Protein AF-A0AAN6EAM0-F1 (afdb_monomer)

Sequence (143 aa):
MATKTNIQLKHGSTTASVRVYSEHASRVDDLSITLVLNQNVEVTPIELHALFLEHCALHDQSTALVVFDAFCQAYGVPAVDIHVVVQQHSIDETAARQVLKAYYLLWDVPAARHCYFGSDSAALPALFAPDNAHVAAMFGGQP

Foldseek 3Di:
DFDWDWDWADAPPEIETQIFTPVCVVVLNVLSVVQDDDNVDDDHRLLSLLSSLLSCLVPPLVSSVRSLVSSCVVQVHQLLCLVVSCVVVVPDPVSSVSNVVSSVSNVVVVVSCVPRPPDPPPPDDPQPPDPPHDDDDDDDDDD

Solvent-accessible surface area (backbone atoms only — not comparable to full-atom values): 8770 Å² total; per-residue (Å²): 132,90,58,73,37,76,45,77,47,76,56,94,93,32,60,38,72,48,59,36,47,53,92,50,40,66,64,53,46,58,51,59,74,67,62,84,75,69,88,90,56,90,58,53,44,65,41,51,50,21,53,50,33,36,53,27,52,76,77,36,59,71,57,18,51,54,46,46,53,26,50,25,64,74,71,73,41,58,88,81,46,64,69,56,50,36,63,74,66,68,48,52,72,68,51,33,52,46,38,51,48,29,56,56,58,40,64,77,35,69,68,47,26,57,77,60,70,64,50,97,74,63,76,64,60,74,80,75,61,52,97,83,59,86,86,79,91,82,82,89,76,86,131

Radius of gyration: 17.31 Å; Cα contacts (8 Å, |Δi|>4): 147; chains: 1; bounding box: 44×25×59 Å

Secondary structure (DSSP, 8-state):
-PPEEEEEEEETTEEEEEEEEHHHHHHHHHHHHT----TTS---HHHHHHHHHHHHHHH-HHHHHHHHHHHHHHHT--TT-HHHHHHHTT--HHHHHHHHHHHHHGGGSHHHIIIIISSTTSPPPGGGSSTT-----------

pLDDT: mean 85.52, std 10.07, range [50.75, 96.56]

Structure (mmCIF, N/CA/C/O backbone):
data_AF-A0AAN6EAM0-F1
#
_entry.id   AF-A0AAN6EAM0-F1
#
loop_
_atom_site.group_PDB
_atom_site.id
_atom_site.type_symbol
_atom_site.label_atom_id
_atom_site.label_alt_id
_atom_site.label_comp_id
_atom_site.label_asym_id
_atom_site.label_entity_id
_atom_site.label_seq_id
_atom_site.pdbx_PDB_ins_code
_atom_site.Cartn_x
_atom_site.Cartn_y
_atom_site.Cartn_z
_atom_site.occupancy
_atom_site.B_iso_or_equiv
_atom_site.auth_seq_id
_atom_site.auth_comp_id
_atom_site.auth_asym_id
_atom_site.auth_atom_id
_atom_site.pdbx_PDB_model_num
ATOM 1 N N . MET A 1 1 ? 16.893 -7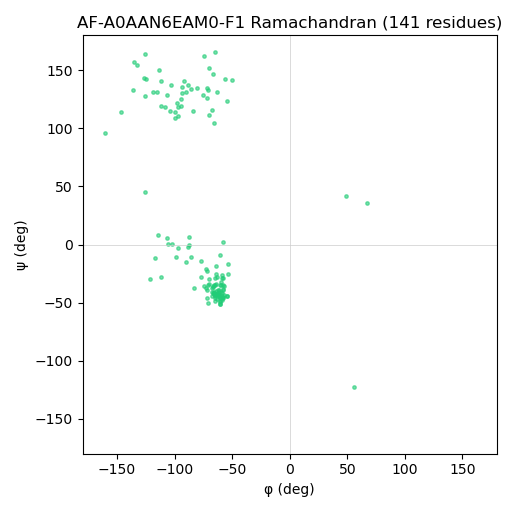.128 21.209 1.00 55.41 1 MET A N 1
ATOM 2 C CA . MET A 1 1 ? 16.065 -7.591 20.074 1.00 55.41 1 MET A CA 1
ATOM 3 C C . MET A 1 1 ? 14.897 -6.633 19.950 1.00 55.41 1 MET A C 1
ATOM 5 O O . MET A 1 1 ? 14.267 -6.378 20.967 1.00 55.41 1 MET A O 1
ATOM 9 N N . ALA A 1 2 ? 14.655 -6.059 18.771 1.00 75.44 2 ALA A N 1
ATOM 10 C CA . ALA A 1 2 ? 13.506 -5.179 18.567 1.00 75.44 2 ALA A CA 1
ATOM 11 C C . ALA A 1 2 ? 12.215 -6.014 18.558 1.00 75.44 2 ALA A C 1
ATOM 13 O O . ALA A 1 2 ? 12.114 -6.998 17.823 1.00 75.44 2 ALA A O 1
ATOM 14 N N . THR A 1 3 ? 11.250 -5.650 19.399 1.00 91.06 3 THR A N 1
ATOM 15 C CA . THR A 1 3 ? 9.957 -6.336 19.491 1.00 91.06 3 THR A CA 1
ATOM 16 C C . THR A 1 3 ? 9.048 -5.849 18.363 1.00 91.06 3 THR A C 1
ATOM 18 O O . THR A 1 3 ? 8.987 -4.651 18.086 1.00 91.06 3 THR A O 1
ATOM 21 N N . LYS A 1 4 ? 8.360 -6.778 17.686 1.00 91.62 4 LYS A N 1
ATOM 22 C CA . LYS A 1 4 ? 7.331 -6.455 16.687 1.00 91.62 4 LYS A CA 1
ATOM 23 C C . LYS A 1 4 ? 5.940 -6.676 17.281 1.00 91.62 4 LYS A C 1
ATOM 25 O O . LYS A 1 4 ? 5.705 -7.703 17.916 1.00 91.62 4 LYS A O 1
ATOM 30 N N . THR A 1 5 ? 5.030 -5.748 17.017 1.00 94.62 5 THR A N 1
ATOM 31 C CA . THR A 1 5 ? 3.624 -5.765 17.425 1.00 94.62 5 THR A CA 1
ATOM 32 C C . THR A 1 5 ? 2.739 -5.938 16.190 1.00 94.62 5 THR A C 1
ATOM 34 O O . THR A 1 5 ? 3.021 -5.367 15.137 1.00 94.62 5 THR A O 1
ATOM 37 N N . ASN A 1 6 ? 1.671 -6.727 16.317 1.00 94.81 6 ASN A N 1
ATOM 38 C CA . ASN A 1 6 ? 0.661 -6.884 15.273 1.00 94.81 6 ASN A CA 1
ATOM 39 C C . ASN A 1 6 ? -0.522 -5.963 15.571 1.00 94.81 6 ASN A C 1
ATOM 41 O O . ASN A 1 6 ? -1.191 -6.146 16.587 1.00 94.81 6 ASN A O 1
ATOM 45 N N . ILE A 1 7 ? -0.797 -5.029 14.668 1.00 96.06 7 ILE A N 1
ATOM 46 C CA . ILE A 1 7 ? -2.026 -4.235 14.665 1.00 96.06 7 ILE A CA 1
ATOM 47 C C . ILE A 1 7 ? -3.031 -4.944 13.758 1.00 96.06 7 ILE A C 1
ATOM 49 O O . ILE A 1 7 ? -2.677 -5.367 12.653 1.00 96.06 7 ILE A O 1
ATOM 53 N N . GLN A 1 8 ? -4.260 -5.149 14.234 1.00 95.56 8 GLN A N 1
ATOM 54 C CA . GLN A 1 8 ? -5.317 -5.783 13.444 1.00 95.56 8 GLN A CA 1
ATOM 55 C C . GLN A 1 8 ? -6.227 -4.731 12.823 1.00 95.56 8 GLN A C 1
ATOM 57 O O . GLN A 1 8 ? -6.894 -3.987 13.533 1.00 95.56 8 GLN A O 1
ATOM 62 N N . LEU A 1 9 ? -6.315 -4.749 11.498 1.00 95.69 9 LEU A N 1
ATOM 63 C CA . LEU A 1 9 ? -7.315 -4.016 10.735 1.00 95.69 9 LEU A CA 1
ATOM 64 C C . LEU A 1 9 ? -8.553 -4.897 10.583 1.00 95.69 9 LEU A C 1
ATOM 66 O O . LEU A 1 9 ? -8.434 -6.094 10.299 1.00 95.69 9 LEU A O 1
ATOM 70 N N . LYS A 1 10 ? -9.739 -4.313 10.752 1.00 93.94 10 LYS A N 1
ATOM 71 C CA . LYS A 1 10 ? -11.016 -5.022 10.621 1.00 93.94 10 LYS A CA 1
ATOM 72 C C . LYS A 1 10 ? -12.006 -4.187 9.823 1.00 93.94 10 LYS A C 1
ATOM 74 O O . LYS A 1 10 ? -12.195 -3.014 10.125 1.00 93.94 10 LYS A O 1
ATOM 79 N N . HIS A 1 11 ? -12.663 -4.814 8.852 1.00 94.12 11 HIS A N 1
ATOM 80 C CA . HIS A 1 11 ? -13.785 -4.240 8.110 1.00 94.12 11 HIS A CA 1
ATOM 81 C C . HIS A 1 11 ? -14.777 -5.344 7.746 1.00 94.12 11 HIS A C 1
ATOM 83 O O . HIS A 1 11 ? -14.437 -6.254 6.991 1.00 94.12 11 HIS A O 1
ATOM 89 N N . GLY A 1 12 ? -15.986 -5.300 8.311 1.00 90.12 12 GLY A N 1
ATOM 90 C CA . GLY A 1 12 ? -16.962 -6.384 8.168 1.00 90.12 12 GLY A CA 1
ATOM 91 C C . GLY A 1 12 ? -16.387 -7.734 8.618 1.00 90.12 12 GLY A C 1
ATOM 92 O O . GLY A 1 12 ? -15.937 -7.878 9.755 1.00 90.12 12 GLY A O 1
ATOM 93 N N . SER A 1 13 ? -16.384 -8.720 7.718 1.00 91.06 13 SER A N 1
ATOM 94 C CA . SER A 1 13 ? -15.761 -10.037 7.927 1.00 91.06 13 SER A CA 1
ATOM 95 C C . SER A 1 13 ? -14.268 -10.089 7.586 1.00 91.06 13 SER A C 1
ATOM 97 O O . SER A 1 13 ? -13.605 -11.083 7.887 1.00 91.06 13 SER A O 1
ATOM 99 N N . THR A 1 14 ? -13.727 -9.051 6.953 1.00 93.69 14 THR A N 1
ATOM 100 C CA . THR A 1 14 ? -12.340 -9.017 6.492 1.00 93.69 14 THR A CA 1
ATOM 101 C C . THR A 1 14 ? -11.423 -8.541 7.604 1.00 93.69 14 THR A C 1
ATOM 103 O O . THR A 1 14 ? -11.676 -7.535 8.271 1.00 93.69 14 THR A O 1
ATOM 106 N N . THR A 1 15 ? -10.312 -9.255 7.782 1.00 94.19 15 THR A N 1
ATOM 107 C CA . THR A 1 15 ? -9.240 -8.855 8.692 1.00 94.19 15 THR A CA 1
ATOM 108 C C . THR A 1 15 ? -7.901 -8.836 7.963 1.00 94.19 15 THR A C 1
ATOM 110 O O . THR A 1 15 ? -7.641 -9.664 7.091 1.00 94.19 15 THR A O 1
ATOM 113 N N . ALA A 1 16 ? -7.055 -7.875 8.317 1.00 93.75 16 ALA A N 1
ATOM 114 C CA . ALA A 1 16 ? -5.670 -7.779 7.866 1.00 93.75 16 ALA A CA 1
ATOM 115 C C . ALA A 1 16 ? -4.776 -7.450 9.068 1.00 93.75 16 ALA A C 1
ATOM 117 O O . ALA A 1 16 ? -5.252 -6.934 10.081 1.00 93.75 16 ALA A O 1
ATOM 118 N N . SER A 1 17 ? -3.483 -7.767 8.991 1.00 94.38 17 SER A N 1
ATOM 119 C CA . SER A 1 17 ? -2.545 -7.480 10.077 1.00 94.38 17 SER A CA 1
ATOM 120 C C . SER A 1 17 ? -1.358 -6.674 9.57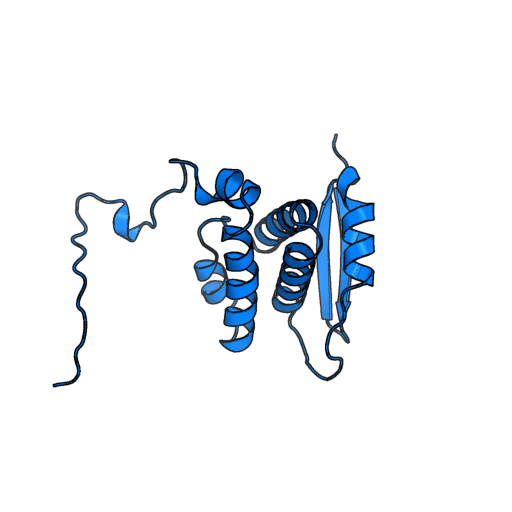9 1.00 94.38 17 SER A C 1
ATOM 122 O O . SER A 1 17 ? -0.675 -7.088 8.646 1.00 94.38 17 SER A O 1
ATOM 124 N N . VAL A 1 18 ? -1.097 -5.561 10.262 1.00 95.81 18 VAL A N 1
ATOM 125 C CA . VAL A 1 18 ? 0.079 -4.718 10.057 1.00 95.81 18 VAL A CA 1
ATOM 126 C C . VAL A 1 18 ? 1.087 -5.073 11.144 1.00 95.81 18 VAL A C 1
ATOM 128 O O . VAL A 1 18 ? 0.840 -4.853 12.333 1.00 95.81 18 VAL A O 1
ATOM 131 N N . ARG A 1 19 ? 2.225 -5.649 10.758 1.00 95.69 19 ARG A N 1
ATOM 132 C CA . ARG A 1 19 ? 3.274 -6.039 11.704 1.00 95.69 19 ARG A CA 1
ATOM 133 C C . ARG A 1 19 ? 4.384 -4.997 11.724 1.00 95.69 19 ARG A C 1
ATOM 135 O O . ARG A 1 19 ? 5.174 -4.923 10.791 1.00 95.69 19 ARG A O 1
ATOM 142 N N . VAL A 1 20 ? 4.478 -4.243 12.814 1.00 95.25 20 VAL A N 1
ATOM 143 C CA . VAL A 1 20 ? 5.393 -3.095 12.957 1.00 95.25 20 VAL A CA 1
ATOM 144 C C . VAL A 1 20 ? 6.276 -3.238 14.190 1.00 95.25 20 VAL A C 1
ATOM 146 O O . VAL A 1 20 ? 5.987 -4.044 15.071 1.00 95.25 20 VAL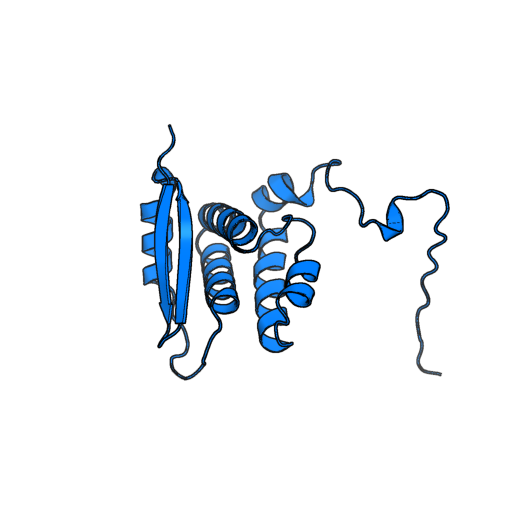 A O 1
ATOM 149 N N . TYR A 1 21 ? 7.363 -2.473 14.285 1.00 94.38 21 TYR A N 1
ATOM 150 C CA . TYR A 1 21 ? 8.127 -2.392 15.534 1.00 94.38 21 TYR A CA 1
ATOM 151 C C . TYR A 1 21 ? 7.307 -1.713 16.634 1.00 94.38 21 TYR A C 1
ATOM 153 O O . TYR A 1 21 ? 6.508 -0.817 16.361 1.00 94.38 21 TYR A O 1
ATOM 161 N N . SER A 1 22 ? 7.500 -2.136 17.885 1.00 93.50 22 S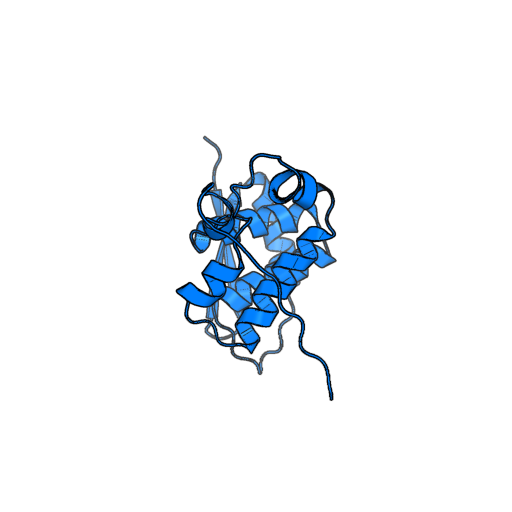ER A N 1
ATOM 162 C CA . SER A 1 22 ? 6.700 -1.653 19.019 1.00 93.50 22 SER A CA 1
ATOM 163 C C . SER A 1 22 ? 6.772 -0.133 19.222 1.00 93.50 22 SER A C 1
ATOM 165 O O . SER A 1 22 ? 5.809 0.447 19.711 1.00 93.50 22 SER A O 1
ATOM 167 N N . GLU A 1 23 ? 7.853 0.519 18.791 1.00 94.06 23 GLU A N 1
ATOM 168 C CA . GLU A 1 23 ? 8.001 1.984 18.805 1.00 94.06 23 GLU A CA 1
ATOM 169 C C . GLU A 1 23 ? 7.011 2.723 17.889 1.00 94.06 23 GLU A C 1
ATOM 171 O O . GLU A 1 23 ? 6.660 3.867 18.163 1.00 94.06 23 GLU A O 1
ATOM 176 N N . HIS A 1 24 ? 6.505 2.064 16.844 1.00 94.81 24 HIS A N 1
ATOM 177 C CA . HIS A 1 24 ? 5.504 2.624 15.930 1.00 94.81 24 HIS A CA 1
ATOM 178 C C . HIS A 1 24 ? 4.080 2.159 16.248 1.00 94.81 24 HIS A C 1
ATOM 180 O O . HIS A 1 24 ? 3.122 2.708 15.708 1.00 94.81 24 HIS A O 1
ATOM 186 N N . ALA A 1 25 ? 3.924 1.161 17.125 1.00 94.44 25 ALA A N 1
ATOM 187 C CA . ALA A 1 25 ? 2.656 0.471 17.337 1.00 94.44 25 ALA A CA 1
ATOM 188 C C . ALA A 1 25 ? 1.534 1.417 17.774 1.00 94.44 25 ALA A C 1
ATOM 190 O O . ALA A 1 25 ? 0.471 1.386 17.170 1.00 94.44 25 ALA A O 1
ATOM 191 N N . SER A 1 26 ? 1.788 2.293 18.755 1.00 95.25 26 SER A N 1
ATOM 192 C CA . SER A 1 26 ? 0.777 3.244 19.244 1.00 95.25 26 SER A CA 1
ATOM 193 C C . SER A 1 26 ? 0.269 4.154 18.128 1.00 95.25 26 SER A C 1
ATOM 195 O O . SER A 1 26 ? -0.929 4.351 17.993 1.00 95.25 26 SER A O 1
ATOM 197 N N . ARG A 1 27 ? 1.173 4.678 17.292 1.00 95.69 27 ARG A N 1
ATOM 198 C CA . ARG A 1 27 ? 0.807 5.625 16.235 1.00 95.69 27 ARG A CA 1
ATOM 199 C C . ARG A 1 27 ? 0.043 4.955 15.094 1.00 95.69 27 ARG A C 1
ATOM 201 O O . ARG A 1 27 ? -0.897 5.534 14.556 1.00 95.69 27 ARG A O 1
ATOM 208 N N . VAL A 1 28 ? 0.448 3.736 14.739 1.00 96.06 28 VAL A N 1
ATOM 209 C CA . VAL A 1 28 ? -0.247 2.906 13.747 1.00 96.06 28 VAL A CA 1
ATOM 210 C C . VAL A 1 28 ? -1.642 2.535 14.256 1.00 96.06 28 VAL A C 1
ATOM 212 O O . VAL A 1 28 ? -2.601 2.620 13.495 1.00 96.06 28 VAL A O 1
ATOM 215 N N . ASP A 1 29 ? -1.766 2.175 15.535 1.00 96.56 29 ASP A N 1
ATOM 216 C CA . ASP A 1 29 ? -3.045 1.838 16.164 1.00 96.56 29 ASP A CA 1
ATOM 217 C C . ASP A 1 29 ? -3.997 3.044 16.179 1.00 96.56 29 ASP A C 1
ATOM 219 O O . ASP A 1 29 ? -5.121 2.931 15.689 1.00 96.56 29 ASP A O 1
ATOM 223 N N . ASP A 1 30 ? -3.518 4.226 16.590 1.00 96.50 30 ASP A N 1
ATOM 224 C CA . ASP A 1 30 ? -4.294 5.475 16.573 1.00 96.50 30 ASP A CA 1
ATOM 225 C C . ASP A 1 30 ? -4.862 5.782 15.176 1.00 96.50 30 ASP A C 1
ATOM 227 O O . ASP A 1 30 ? -6.035 6.137 15.020 1.00 96.50 30 ASP A O 1
ATOM 231 N N . LEU A 1 31 ? -4.047 5.621 14.126 1.00 96.31 31 LEU A N 1
ATOM 232 C CA . LEU A 1 31 ? -4.507 5.828 12.751 1.00 96.31 31 LEU A CA 1
ATOM 233 C C . LEU A 1 31 ? -5.476 4.736 12.296 1.00 96.31 31 LEU A C 1
ATOM 235 O O . LEU A 1 31 ? -6.403 5.038 11.549 1.00 96.31 31 LEU A O 1
ATOM 239 N N . SER A 1 32 ? -5.307 3.494 12.753 1.00 96.00 32 SER A N 1
ATOM 240 C CA . SER A 1 32 ? -6.214 2.396 12.398 1.00 96.00 32 SER A CA 1
ATOM 241 C C . SER A 1 32 ? -7.629 2.621 12.934 1.00 96.00 32 SER A C 1
ATOM 243 O O . SER A 1 32 ? -8.601 2.321 12.246 1.00 96.00 32 SER A O 1
ATOM 245 N N . ILE A 1 33 ? -7.751 3.237 14.113 1.00 94.50 33 ILE A N 1
ATOM 246 C CA . ILE A 1 33 ? -9.035 3.560 14.751 1.00 94.50 33 ILE A CA 1
ATOM 247 C C . ILE A 1 33 ? -9.774 4.672 13.992 1.00 94.50 33 ILE A C 1
ATOM 249 O O . ILE A 1 33 ? -11.003 4.716 13.987 1.00 94.50 33 ILE A O 1
ATOM 253 N N . THR A 1 34 ? -9.036 5.572 13.339 1.00 94.88 34 THR A N 1
ATOM 254 C CA . THR A 1 34 ? -9.608 6.694 12.572 1.00 94.88 34 THR A CA 1
ATOM 255 C C . THR A 1 34 ? -9.910 6.350 11.114 1.00 94.88 34 THR A C 1
ATOM 257 O O . THR A 1 34 ? -10.451 7.188 10.393 1.00 94.88 34 THR A O 1
ATOM 260 N N . LEU A 1 35 ? -9.595 5.130 10.672 1.00 94.00 35 LEU A N 1
ATOM 261 C CA . LEU A 1 35 ? -9.916 4.658 9.331 1.00 94.00 35 LEU A CA 1
ATOM 262 C C . LEU A 1 35 ? -11.432 4.458 9.195 1.00 94.00 35 LEU A C 1
ATOM 264 O O . LEU A 1 35 ? -12.012 3.542 9.777 1.00 94.00 35 LEU A O 1
ATOM 268 N N . VAL A 1 36 ? -12.079 5.296 8.384 1.00 91.50 36 VAL A N 1
ATOM 269 C CA . VAL A 1 36 ? -13.515 5.191 8.096 1.00 91.50 36 VAL A CA 1
ATOM 270 C C . VAL A 1 36 ? -13.716 4.596 6.708 1.00 91.50 36 VAL A C 1
ATOM 272 O O . VAL A 1 36 ? -13.373 5.214 5.703 1.00 91.50 36 VAL A O 1
ATOM 275 N N . LEU A 1 37 ? -14.312 3.405 6.653 1.00 90.88 37 LEU A N 1
ATOM 276 C CA . LEU A 1 37 ? -14.634 2.705 5.410 1.00 90.88 37 LEU A CA 1
ATOM 277 C C . LEU A 1 37 ? -16.146 2.600 5.206 1.00 90.88 37 LEU A C 1
ATOM 279 O O . LEU A 1 37 ? -16.925 2.516 6.161 1.00 90.88 37 LEU A O 1
ATOM 283 N N . ASN A 1 38 ? -16.567 2.570 3.941 1.00 88.00 38 ASN A N 1
ATOM 284 C CA . ASN A 1 38 ? -17.962 2.341 3.587 1.00 88.00 38 ASN A CA 1
ATOM 285 C C . ASN A 1 38 ? -18.363 0.899 3.943 1.00 88.00 38 ASN A C 1
ATOM 287 O O . ASN A 1 38 ? -17.853 -0.054 3.362 1.00 88.00 38 ASN A O 1
ATOM 291 N N . GLN A 1 39 ? -19.303 0.748 4.880 1.00 86.06 39 GLN A N 1
ATOM 292 C CA . GLN A 1 39 ? -19.773 -0.552 5.381 1.00 86.06 39 GLN A CA 1
ATOM 293 C C . GLN A 1 39 ? -20.470 -1.410 4.315 1.00 86.06 39 GLN A C 1
ATOM 295 O O . GLN A 1 39 ? -20.592 -2.615 4.489 1.00 86.06 39 GLN A O 1
ATOM 300 N N . ASN A 1 40 ? -20.909 -0.805 3.208 1.00 85.56 40 ASN A N 1
ATOM 301 C CA . ASN A 1 40 ? -21.591 -1.511 2.123 1.00 85.56 40 ASN A CA 1
ATOM 302 C C . ASN A 1 40 ? -20.629 -2.096 1.078 1.00 85.56 40 ASN A C 1
ATOM 304 O O . ASN A 1 40 ? -21.085 -2.672 0.094 1.00 85.56 40 ASN A O 1
ATOM 308 N N . VAL A 1 41 ? -19.321 -1.896 1.246 1.00 85.25 41 VAL A N 1
ATOM 309 C CA . VAL A 1 41 ? -18.300 -2.380 0.316 1.00 85.25 41 VAL A CA 1
ATOM 310 C C . VAL A 1 41 ? -17.549 -3.522 0.980 1.00 85.25 41 VAL A C 1
ATOM 312 O O . VAL A 1 41 ? -16.926 -3.335 2.028 1.00 85.25 41 VAL A O 1
ATOM 315 N N . GLU A 1 42 ? -17.619 -4.703 0.369 1.00 86.94 42 GLU A N 1
ATOM 316 C CA . GLU A 1 42 ? -16.729 -5.805 0.714 1.00 86.94 42 GLU A CA 1
ATOM 317 C C . GLU A 1 42 ? -15.324 -5.475 0.218 1.00 86.94 42 GLU A C 1
ATOM 319 O O . GLU A 1 42 ? -15.145 -5.025 -0.911 1.00 86.94 42 GLU A O 1
ATOM 324 N N . VAL A 1 43 ? -14.334 -5.680 1.083 1.00 90.56 43 VAL A N 1
ATOM 325 C CA . VAL A 1 43 ? -12.924 -5.466 0.756 1.00 90.56 43 VAL A CA 1
ATOM 326 C C . VAL A 1 43 ? -12.160 -6.744 1.039 1.00 90.56 43 VAL A C 1
ATOM 328 O O . VAL A 1 43 ? -12.414 -7.436 2.027 1.00 90.56 43 VAL A O 1
ATOM 331 N N . THR A 1 44 ? -11.192 -7.050 0.197 1.00 90.56 44 THR A N 1
ATOM 332 C CA . THR A 1 44 ? -10.201 -8.091 0.440 1.00 90.56 44 THR A CA 1
ATOM 333 C C . THR A 1 44 ? -9.170 -7.621 1.477 1.00 90.56 44 THR A C 1
ATOM 335 O O . THR A 1 44 ? -9.019 -6.420 1.726 1.00 90.56 44 THR A O 1
ATOM 338 N N . PRO A 1 45 ? -8.404 -8.536 2.100 1.00 91.88 45 PRO A N 1
ATOM 339 C CA . PRO A 1 45 ? -7.358 -8.147 3.044 1.00 91.88 45 PRO A CA 1
ATOM 340 C C . PRO A 1 45 ? -6.311 -7.198 2.449 1.00 91.88 45 PRO A C 1
ATOM 342 O O . PRO A 1 45 ? -5.824 -6.319 3.155 1.00 91.88 45 PRO A O 1
ATOM 345 N N . ILE A 1 46 ? -5.966 -7.363 1.165 1.00 90.38 46 ILE A N 1
ATOM 346 C CA . ILE A 1 46 ? -4.977 -6.506 0.500 1.00 90.38 46 ILE A CA 1
ATOM 347 C C . ILE A 1 46 ? -5.527 -5.108 0.217 1.00 90.38 46 ILE A C 1
ATOM 349 O O . ILE A 1 46 ? -4.814 -4.127 0.419 1.00 90.38 46 ILE A O 1
ATOM 353 N N . GLU A 1 47 ? -6.807 -4.996 -0.143 1.00 91.38 47 GLU A N 1
ATOM 354 C CA . GLU A 1 47 ? -7.480 -3.702 -0.265 1.00 91.38 47 GLU A CA 1
ATOM 355 C C . GLU A 1 47 ? -7.585 -2.995 1.078 1.00 91.38 47 GLU A C 1
ATOM 357 O O . GLU A 1 47 ? -7.301 -1.806 1.152 1.00 91.38 47 GLU A O 1
ATOM 362 N N . LEU A 1 48 ? -7.928 -3.714 2.152 1.00 94.19 48 LEU A N 1
ATOM 363 C CA . LEU A 1 48 ? -7.976 -3.141 3.498 1.00 94.19 48 LEU A CA 1
ATOM 364 C C . LEU A 1 48 ? -6.613 -2.568 3.908 1.00 94.19 48 LEU A C 1
ATOM 366 O O . LEU A 1 48 ? -6.531 -1.471 4.458 1.00 94.19 48 LEU A O 1
ATOM 370 N N . HIS A 1 49 ? -5.538 -3.287 3.593 1.00 93.44 49 HIS A N 1
ATOM 371 C CA . HIS A 1 49 ? -4.174 -2.827 3.820 1.00 93.44 49 HIS A CA 1
ATOM 372 C C . HIS A 1 49 ? -3.833 -1.588 2.977 1.00 93.44 49 HIS A C 1
ATOM 374 O O . HIS A 1 49 ? -3.257 -0.637 3.499 1.00 93.44 49 HIS A O 1
ATOM 380 N N . ALA A 1 50 ? -4.206 -1.578 1.694 1.00 92.44 50 ALA A N 1
ATOM 381 C CA . ALA A 1 50 ? -3.964 -0.457 0.789 1.00 92.44 50 ALA A CA 1
ATOM 382 C C . ALA A 1 50 ? -4.773 0.794 1.162 1.00 92.44 50 ALA A C 1
ATOM 384 O O . ALA A 1 50 ? -4.245 1.900 1.134 1.00 92.44 50 ALA A O 1
ATOM 385 N N . LEU A 1 51 ? -6.036 0.631 1.557 1.00 94.44 51 LEU A N 1
ATOM 386 C CA . LEU A 1 51 ? -6.886 1.705 2.072 1.00 94.44 51 LEU A CA 1
ATOM 387 C C . LEU A 1 51 ? -6.302 2.297 3.356 1.00 94.44 51 LEU A C 1
ATOM 389 O O . LEU A 1 51 ? -6.259 3.515 3.514 1.00 94.44 51 LEU A O 1
ATOM 393 N N . PHE A 1 52 ? -5.806 1.443 4.253 1.00 95.88 52 PHE A N 1
ATOM 394 C CA . PHE A 1 52 ? -5.126 1.907 5.454 1.00 95.88 52 PHE A CA 1
ATOM 395 C C . PHE A 1 52 ? -3.817 2.636 5.133 1.00 95.88 52 PHE A C 1
ATOM 397 O O . PHE A 1 52 ? -3.544 3.685 5.708 1.00 95.88 52 PHE A O 1
ATOM 404 N N . LEU A 1 53 ? -3.037 2.134 4.174 1.00 94.38 53 LEU A N 1
ATOM 405 C CA . LEU A 1 53 ? -1.825 2.799 3.706 1.00 94.38 53 LEU A CA 1
ATOM 406 C C . LEU A 1 53 ? -2.123 4.184 3.113 1.00 94.38 53 LEU A C 1
ATOM 408 O O . LEU A 1 53 ? -1.438 5.146 3.453 1.00 94.38 53 LEU A O 1
ATOM 412 N N . GLU A 1 54 ? -3.154 4.299 2.272 1.00 93.62 54 GLU A N 1
ATOM 413 C CA . GLU A 1 54 ? -3.623 5.585 1.747 1.00 93.62 54 GLU A CA 1
ATOM 414 C C . GLU A 1 54 ? -4.018 6.532 2.889 1.00 93.62 54 GLU A C 1
ATOM 416 O O . GLU A 1 54 ? -3.584 7.685 2.917 1.00 93.62 54 GLU A O 1
ATOM 421 N N . HIS A 1 55 ? -4.779 6.043 3.872 1.00 94.69 55 HIS A N 1
ATOM 422 C CA . HIS A 1 55 ? -5.155 6.828 5.049 1.00 94.69 55 HIS A CA 1
ATOM 423 C C . HIS A 1 55 ? -3.929 7.330 5.818 1.00 94.69 55 HIS A C 1
ATOM 425 O O . HIS A 1 55 ? -3.851 8.514 6.144 1.00 94.69 55 HIS A O 1
ATOM 431 N N . CYS A 1 56 ? -2.934 6.473 6.052 1.00 94.19 56 CYS A N 1
ATOM 432 C CA . CYS A 1 56 ? -1.679 6.884 6.671 1.00 94.19 56 CYS A CA 1
ATOM 433 C C . CYS A 1 56 ? -0.940 7.925 5.824 1.00 94.19 56 CYS A C 1
ATOM 435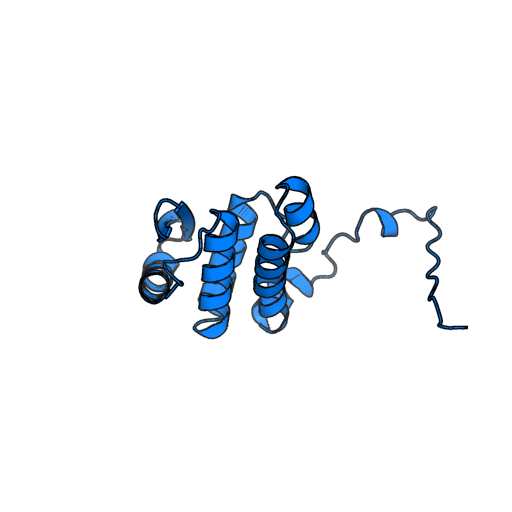 O O . CYS A 1 56 ? -0.488 8.922 6.375 1.00 94.19 56 CYS A O 1
ATOM 437 N N . ALA A 1 57 ? -0.851 7.753 4.503 1.00 91.06 57 ALA A N 1
ATOM 438 C CA . ALA A 1 57 ? -0.158 8.697 3.623 1.00 91.06 57 ALA A CA 1
ATOM 439 C C . ALA A 1 57 ? -0.756 10.113 3.687 1.00 91.06 57 ALA A C 1
ATOM 441 O O . ALA A 1 57 ? -0.016 11.096 3.634 1.00 91.06 57 ALA A O 1
ATOM 442 N N . LEU A 1 58 ? -2.077 10.217 3.860 1.00 90.75 58 LEU A N 1
ATOM 443 C CA . LEU A 1 58 ? -2.792 11.492 3.967 1.00 90.75 58 LEU A CA 1
ATOM 444 C C . LEU A 1 58 ? -2.647 12.179 5.336 1.00 90.75 58 LEU A C 1
ATOM 446 O O . LEU A 1 58 ? -2.728 13.405 5.402 1.00 90.75 58 LEU A O 1
ATOM 450 N N . HIS A 1 59 ? -2.438 11.424 6.419 1.00 92.81 59 HIS A N 1
ATOM 451 C CA . HIS A 1 59 ? -2.472 11.960 7.790 1.00 92.81 59 HIS A CA 1
ATOM 452 C C . HIS A 1 59 ? -1.109 11.964 8.498 1.00 92.81 59 HIS A C 1
ATOM 454 O O . HIS A 1 59 ? -0.877 12.784 9.386 1.00 92.81 59 HIS A O 1
ATOM 460 N N . ASP A 1 60 ? -0.210 11.047 8.140 1.00 92.69 60 ASP A N 1
ATOM 461 C CA . ASP A 1 60 ? 1.108 10.880 8.750 1.00 92.69 60 ASP A CA 1
ATOM 462 C C . ASP A 1 60 ? 2.059 10.102 7.824 1.00 92.69 60 ASP A C 1
ATOM 464 O O . ASP A 1 60 ? 2.109 8.868 7.816 1.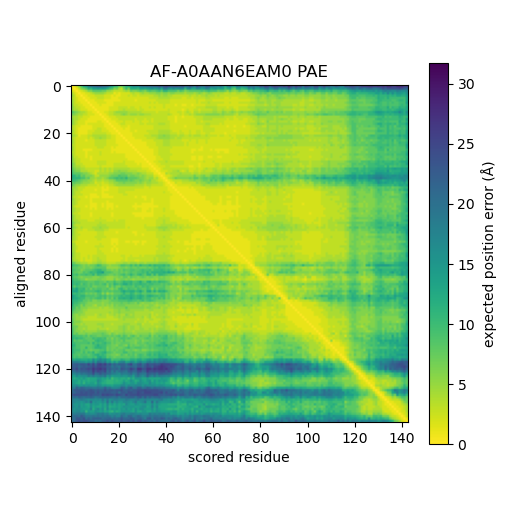00 92.69 60 ASP A O 1
ATOM 468 N N . GLN A 1 61 ? 2.869 10.849 7.075 1.00 90.12 61 GLN A N 1
ATOM 469 C CA . GLN A 1 61 ? 3.824 10.294 6.116 1.00 90.12 61 GLN A CA 1
ATOM 470 C C . GLN A 1 61 ? 4.834 9.327 6.751 1.00 90.12 61 GLN A C 1
ATOM 472 O O . GLN A 1 61 ? 5.210 8.343 6.119 1.00 90.12 61 GLN A O 1
ATOM 477 N N . SER A 1 62 ? 5.257 9.562 7.997 1.00 90.44 62 SER A N 1
ATOM 478 C CA . SER A 1 62 ? 6.202 8.677 8.691 1.00 90.44 62 SER A CA 1
ATOM 479 C C . SER A 1 62 ? 5.561 7.326 8.982 1.00 90.44 62 SER A C 1
ATOM 481 O O . SER A 1 62 ? 6.155 6.279 8.724 1.00 90.44 62 SER A O 1
ATOM 483 N N . THR A 1 63 ? 4.318 7.341 9.465 1.00 93.06 63 THR A N 1
ATOM 484 C CA . THR A 1 63 ? 3.564 6.108 9.705 1.00 93.06 63 THR A CA 1
ATOM 485 C C . THR A 1 63 ? 3.245 5.386 8.395 1.00 93.06 63 THR A C 1
ATOM 487 O O . THR A 1 63 ? 3.332 4.161 8.341 1.00 93.06 63 THR A O 1
ATOM 490 N N . ALA A 1 64 ? 2.975 6.123 7.314 1.00 92.88 64 ALA A N 1
ATOM 491 C CA . ALA A 1 64 ? 2.754 5.547 5.990 1.00 92.88 64 ALA A CA 1
ATOM 492 C C . ALA A 1 64 ? 3.947 4.710 5.501 1.00 92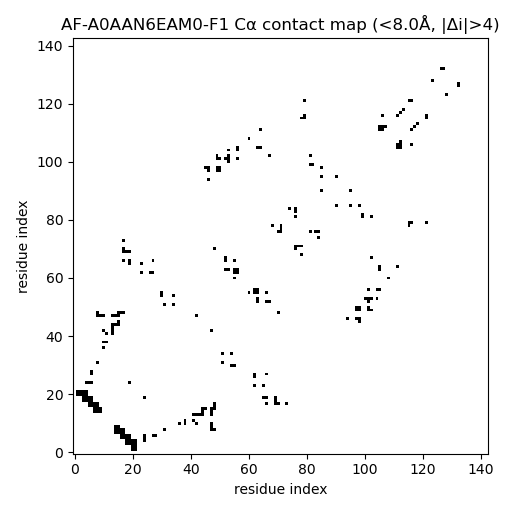.88 64 ALA A C 1
ATOM 494 O O . ALA A 1 64 ? 3.745 3.629 4.959 1.00 92.88 64 ALA A O 1
ATOM 495 N N . LEU A 1 65 ? 5.186 5.149 5.751 1.00 91.38 65 LEU A N 1
ATOM 496 C CA . LEU A 1 65 ? 6.389 4.381 5.393 1.00 91.38 65 LEU A CA 1
ATOM 497 C C . LEU A 1 65 ? 6.500 3.075 6.177 1.00 91.38 65 LEU A C 1
ATOM 499 O O . LEU A 1 65 ? 6.801 2.032 5.604 1.00 91.38 65 LEU A O 1
ATOM 503 N N . VAL A 1 66 ? 6.217 3.122 7.479 1.00 93.38 66 VAL A N 1
ATOM 504 C CA . VAL A 1 66 ? 6.232 1.931 8.340 1.00 93.38 66 VAL A CA 1
ATOM 505 C C . VAL A 1 66 ? 5.165 0.929 7.891 1.00 93.38 66 VAL A C 1
ATOM 507 O O . VAL A 1 66 ? 5.429 -0.270 7.805 1.00 93.38 66 VAL A O 1
ATOM 510 N N . VAL A 1 67 ? 3.963 1.415 7.576 1.00 94.25 67 VAL A N 1
ATOM 511 C CA . VAL A 1 67 ? 2.864 0.584 7.068 1.00 94.25 67 VAL A CA 1
ATOM 512 C C . VAL A 1 67 ? 3.192 0.033 5.680 1.00 94.25 67 VAL A C 1
ATOM 514 O O . VAL A 1 67 ? 2.880 -1.121 5.399 1.00 94.25 67 VAL A O 1
ATOM 517 N N . PHE A 1 68 ? 3.867 0.804 4.830 1.00 91.69 68 PHE A N 1
ATOM 518 C CA . PHE A 1 68 ? 4.291 0.351 3.509 1.00 91.69 68 PHE A CA 1
ATOM 519 C C . PHE A 1 68 ? 5.349 -0.755 3.568 1.00 91.69 68 PHE A C 1
ATOM 521 O O . PHE A 1 68 ? 5.246 -1.742 2.840 1.00 91.69 68 PHE A O 1
ATOM 528 N N . ASP A 1 69 ? 6.330 -0.643 4.463 1.00 90.00 69 ASP A N 1
ATOM 529 C CA . ASP A 1 69 ? 7.299 -1.717 4.708 1.00 90.00 69 ASP A CA 1
ATOM 530 C C . ASP A 1 69 ? 6.597 -2.989 5.213 1.00 90.00 69 ASP A C 1
ATOM 532 O O . ASP A 1 69 ? 6.849 -4.091 4.720 1.00 90.00 69 ASP A O 1
ATOM 536 N N . ALA A 1 70 ? 5.638 -2.839 6.133 1.00 92.25 70 ALA A N 1
ATOM 537 C CA . ALA A 1 70 ? 4.822 -3.952 6.610 1.00 92.25 70 ALA A CA 1
ATOM 538 C C . ALA A 1 70 ? 3.976 -4.582 5.488 1.00 92.25 70 ALA A C 1
ATOM 540 O O . ALA A 1 70 ? 3.871 -5.808 5.426 1.00 92.25 70 ALA A O 1
ATOM 541 N N . PHE A 1 71 ? 3.421 -3.773 4.580 1.00 91.12 71 PHE A N 1
ATOM 542 C CA . PHE A 1 71 ? 2.701 -4.232 3.391 1.00 91.12 71 PHE A CA 1
ATOM 543 C C . PHE A 1 71 ? 3.614 -5.059 2.480 1.00 91.12 71 PHE A C 1
ATOM 545 O O . PHE A 1 71 ? 3.291 -6.198 2.142 1.00 91.12 71 PHE A O 1
ATOM 552 N N . CYS A 1 72 ? 4.789 -4.525 2.139 1.00 87.44 72 CYS A N 1
ATOM 553 C CA . CYS A 1 72 ? 5.773 -5.214 1.309 1.00 87.44 72 CYS A CA 1
ATOM 554 C C . CYS A 1 72 ? 6.186 -6.559 1.925 1.00 87.44 72 CYS A C 1
ATOM 556 O O . CYS A 1 72 ? 6.209 -7.577 1.238 1.00 87.44 72 CYS A O 1
ATOM 558 N N . GLN A 1 73 ? 6.430 -6.599 3.238 1.00 88.50 73 GLN A N 1
ATOM 559 C CA . GLN A 1 73 ? 6.759 -7.835 3.955 1.00 88.50 73 GLN A CA 1
ATOM 560 C C . GLN A 1 73 ? 5.596 -8.837 3.977 1.00 88.50 73 GLN A C 1
ATOM 562 O O . GLN A 1 73 ? 5.826 -10.033 3.808 1.00 88.50 73 GLN A O 1
ATOM 567 N N . ALA A 1 74 ? 4.360 -8.374 4.183 1.00 89.00 74 ALA A N 1
ATOM 568 C CA . ALA A 1 74 ? 3.183 -9.236 4.281 1.00 89.00 74 ALA A CA 1
ATOM 569 C C . ALA A 1 74 ? 2.862 -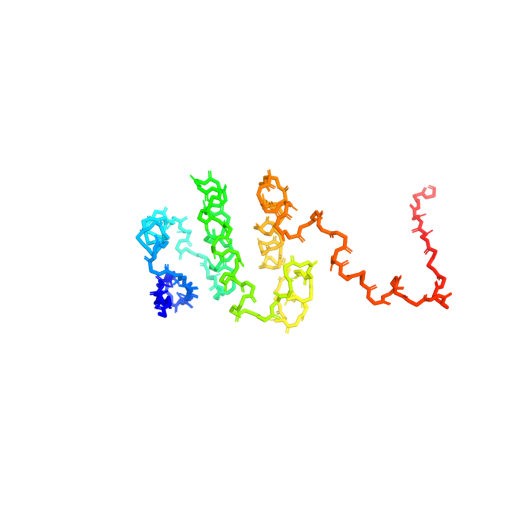9.958 2.963 1.00 89.00 74 ALA A C 1
ATOM 571 O O . ALA A 1 74 ? 2.430 -11.110 2.994 1.00 89.00 74 ALA A O 1
ATOM 572 N N . TYR A 1 75 ? 3.096 -9.296 1.828 1.00 86.25 75 TYR A N 1
ATOM 573 C CA . TYR A 1 75 ? 2.798 -9.834 0.497 1.00 86.25 75 TYR A CA 1
ATOM 574 C C . TYR A 1 75 ? 4.052 -10.267 -0.285 1.00 86.25 75 TYR A C 1
ATOM 576 O O . TYR A 1 75 ? 3.944 -10.665 -1.438 1.00 86.25 75 TYR A O 1
ATOM 584 N N . GLY A 1 76 ? 5.244 -10.223 0.328 1.00 80.00 76 GLY A N 1
ATOM 585 C CA . GLY A 1 76 ? 6.495 -10.678 -0.297 1.00 80.00 76 GLY A CA 1
ATOM 586 C C . GLY A 1 76 ? 6.948 -9.817 -1.479 1.00 80.00 76 GLY A C 1
ATOM 587 O O . GLY A 1 76 ? 7.484 -10.332 -2.457 1.00 80.00 76 GLY A O 1
ATOM 588 N N . VAL A 1 77 ? 6.713 -8.511 -1.397 1.00 75.06 77 VAL A N 1
ATOM 589 C CA . VAL A 1 77 ? 6.805 -7.582 -2.523 1.00 75.06 77 VAL A CA 1
ATOM 590 C C . VAL A 1 77 ? 8.050 -6.719 -2.394 1.00 75.06 77 VAL A C 1
ATOM 592 O O . VAL A 1 77 ? 8.226 -6.059 -1.367 1.00 75.06 77 VAL A O 1
ATOM 595 N N . PRO A 1 78 ? 8.892 -6.631 -3.431 1.00 77.00 78 PRO A N 1
ATOM 596 C CA . PRO A 1 78 ? 9.877 -5.567 -3.510 1.00 77.00 78 PRO A CA 1
ATOM 597 C C . PRO A 1 78 ? 9.165 -4.215 -3.606 1.00 77.00 78 PRO A C 1
ATOM 599 O O . PRO A 1 78 ? 8.316 -4.023 -4.472 1.00 77.00 78 PRO A O 1
ATOM 602 N N . ALA A 1 79 ? 9.558 -3.236 -2.793 1.00 75.56 79 ALA A N 1
ATOM 603 C CA . ALA A 1 79 ? 8.986 -1.885 -2.836 1.00 75.56 79 ALA A CA 1
ATOM 604 C C . ALA A 1 79 ? 9.023 -1.224 -4.235 1.00 75.56 79 ALA A C 1
ATOM 606 O O . ALA A 1 79 ? 8.317 -0.253 -4.480 1.00 75.56 79 ALA A O 1
ATOM 607 N N . VAL A 1 80 ? 9.827 -1.736 -5.167 1.00 74.00 80 VAL A N 1
ATOM 608 C CA . VAL A 1 80 ? 9.960 -1.237 -6.542 1.00 74.00 80 VAL A CA 1
ATOM 609 C C . VAL A 1 80 ? 8.994 -1.888 -7.548 1.00 74.00 80 VAL A C 1
ATOM 611 O O . VAL A 1 80 ? 8.774 -1.317 -8.609 1.00 74.00 80 VAL A O 1
ATOM 614 N N . ASP A 1 81 ? 8.354 -3.016 -7.209 1.00 77.44 81 ASP A N 1
ATOM 615 C CA . ASP A 1 81 ? 7.642 -3.882 -8.168 1.00 77.44 81 ASP A CA 1
ATOM 616 C C . ASP A 1 81 ? 6.177 -4.158 -7.778 1.00 77.44 81 ASP A C 1
ATOM 618 O O . ASP A 1 81 ? 5.679 -5.283 -7.860 1.00 77.44 81 ASP A O 1
ATOM 622 N N . ILE A 1 82 ? 5.433 -3.123 -7.376 1.00 81.94 82 ILE A N 1
ATOM 623 C CA . ILE A 1 82 ? 4.033 -3.273 -6.930 1.00 81.94 82 ILE A CA 1
ATOM 624 C C . ILE A 1 82 ? 3.107 -3.915 -7.983 1.00 81.94 82 ILE A C 1
ATOM 626 O O . ILE A 1 82 ? 2.150 -4.607 -7.639 1.00 81.94 82 ILE A O 1
ATOM 630 N N . HIS A 1 83 ? 3.401 -3.740 -9.276 1.00 82.12 83 HIS A N 1
ATOM 631 C CA . HIS A 1 83 ? 2.612 -4.325 -10.368 1.00 82.12 83 HIS A CA 1
ATOM 632 C C . HIS A 1 83 ? 2.667 -5.856 -10.379 1.00 82.12 83 HIS A C 1
ATOM 634 O O . HIS A 1 83 ? 1.690 -6.503 -10.757 1.00 82.12 83 HIS A O 1
ATOM 640 N N . VAL A 1 84 ? 3.766 -6.448 -9.898 1.00 77.25 84 VAL A N 1
ATOM 641 C CA . VAL A 1 84 ? 3.902 -7.907 -9.774 1.00 77.25 84 VAL A CA 1
ATOM 642 C C . VAL A 1 84 ? 2.892 -8.461 -8.765 1.00 77.25 84 VAL A C 1
ATOM 644 O O . VAL A 1 84 ? 2.341 -9.536 -8.982 1.00 77.25 84 VAL A O 1
ATOM 647 N N . VAL A 1 85 ? 2.569 -7.704 -7.714 1.00 73.19 85 VAL A N 1
ATOM 648 C CA . VAL A 1 85 ? 1.591 -8.085 -6.676 1.00 73.19 85 VAL A CA 1
ATOM 649 C C . VAL A 1 85 ? 0.200 -8.210 -7.248 1.00 73.19 85 VAL A C 1
ATOM 651 O O . VAL A 1 85 ? -0.479 -9.207 -7.019 1.00 73.19 85 VAL A O 1
ATOM 654 N N . VAL A 1 86 ? -0.210 -7.194 -8.007 1.00 78.94 86 VAL A N 1
ATOM 655 C CA . VAL A 1 86 ? -1.517 -7.154 -8.658 1.00 78.94 86 VAL A CA 1
ATOM 656 C C . VAL A 1 86 ? -1.708 -8.407 -9.505 1.00 78.94 86 VAL A C 1
ATOM 658 O O . VAL A 1 86 ? -2.741 -9.071 -9.414 1.00 78.94 86 VAL A O 1
ATOM 661 N N . GLN A 1 87 ? -0.673 -8.776 -10.260 1.00 79.12 87 GLN A N 1
ATOM 662 C CA . GLN A 1 87 ? -0.701 -9.943 -11.125 1.00 79.12 87 GLN A CA 1
ATOM 663 C C . GLN A 1 87 ? -0.657 -11.269 -10.345 1.00 79.12 87 GLN A C 1
ATOM 665 O O . GLN A 1 87 ? -1.434 -12.175 -10.640 1.00 79.12 87 GLN A O 1
ATOM 670 N N . GLN A 1 88 ? 0.223 -11.407 -9.349 1.00 79.25 88 GLN A N 1
ATOM 671 C CA . GLN A 1 88 ? 0.413 -12.659 -8.602 1.00 79.25 88 GLN A CA 1
ATOM 672 C C . GLN A 1 88 ? -0.753 -12.990 -7.671 1.00 79.25 88 GLN A C 1
ATOM 674 O O . GLN A 1 88 ? -1.099 -14.160 -7.510 1.00 79.25 88 GLN A O 1
ATOM 679 N N . HIS A 1 89 ? -1.386 -11.977 -7.083 1.00 77.69 89 HIS A N 1
ATOM 680 C CA . HIS A 1 89 ? -2.512 -12.164 -6.170 1.00 77.69 89 HIS A CA 1
ATOM 681 C C . HIS A 1 89 ? -3.870 -12.226 -6.880 1.00 77.69 89 HIS A C 1
ATOM 683 O O . HIS A 1 89 ? -4.889 -12.308 -6.199 1.00 77.69 89 HIS A O 1
ATOM 689 N N . SER A 1 90 ? -3.894 -12.235 -8.223 1.00 79.56 90 SER A N 1
ATOM 690 C CA . SER A 1 90 ? -5.128 -12.274 -9.029 1.00 79.56 90 SER A CA 1
ATOM 691 C C . SER A 1 90 ? -6.152 -11.232 -8.568 1.00 79.56 90 SER A C 1
ATOM 693 O O . SER A 1 90 ? -7.341 -11.519 -8.435 1.00 79.56 90 SER A O 1
ATOM 695 N N . ILE A 1 91 ? -5.655 -10.033 -8.264 1.00 82.12 91 ILE A N 1
ATOM 696 C CA . ILE A 1 91 ? -6.461 -8.930 -7.753 1.00 82.12 91 ILE A CA 1
ATOM 697 C C . ILE A 1 91 ? -7.327 -8.411 -8.903 1.00 82.12 91 ILE A C 1
ATOM 699 O O . ILE A 1 91 ? -6.829 -8.239 -10.018 1.00 82.12 91 ILE A O 1
ATOM 703 N N . ASP A 1 92 ? -8.614 -8.164 -8.655 1.00 86.44 92 ASP A N 1
ATOM 704 C CA . ASP A 1 92 ? -9.472 -7.553 -9.669 1.00 86.44 92 ASP A CA 1
ATOM 705 C C . ASP A 1 92 ? -9.030 -6.117 -9.999 1.00 86.44 92 ASP A C 1
ATOM 707 O O . ASP A 1 92 ? -8.242 -5.496 -9.286 1.00 86.44 92 ASP A O 1
ATOM 711 N N . GLU A 1 93 ? -9.534 -5.564 -11.102 1.00 86.69 93 GLU A N 1
ATOM 712 C CA . GLU A 1 93 ? -9.102 -4.249 -11.587 1.00 86.69 93 GLU A CA 1
ATOM 713 C C . GLU A 1 93 ? -9.358 -3.113 -10.580 1.00 86.69 93 GLU A C 1
ATOM 715 O O . GLU A 1 93 ? -8.565 -2.172 -10.482 1.00 86.69 93 GLU A O 1
ATOM 720 N N . THR A 1 94 ? -10.450 -3.189 -9.819 1.00 84.12 94 THR A N 1
ATOM 721 C CA . THR A 1 94 ? -10.829 -2.144 -8.861 1.00 84.12 94 THR A CA 1
ATOM 722 C C . THR A 1 94 ? -9.875 -2.161 -7.676 1.00 84.12 94 THR A C 1
ATOM 724 O O . THR A 1 94 ? -9.266 -1.138 -7.344 1.00 84.12 94 THR A O 1
ATOM 727 N N . ALA A 1 95 ? -9.675 -3.344 -7.106 1.00 82.81 95 ALA A N 1
ATOM 728 C CA . ALA A 1 95 ? -8.752 -3.592 -6.016 1.00 82.81 95 ALA A CA 1
ATOM 729 C C . ALA A 1 95 ? -7.302 -3.267 -6.421 1.00 82.81 95 ALA A C 1
ATOM 731 O O . ALA A 1 95 ? -6.565 -2.610 -5.682 1.00 82.81 95 ALA A O 1
ATOM 732 N N . ALA A 1 96 ? -6.903 -3.630 -7.643 1.00 87.56 96 ALA A N 1
ATOM 733 C CA . ALA A 1 96 ? -5.595 -3.317 -8.204 1.00 87.56 96 ALA A CA 1
ATOM 734 C C . ALA A 1 96 ? -5.362 -1.808 -8.295 1.00 87.56 96 ALA A C 1
ATOM 736 O O . ALA A 1 96 ? -4.315 -1.307 -7.882 1.00 87.56 96 ALA A O 1
ATOM 737 N N . ARG A 1 97 ? -6.353 -1.062 -8.796 1.00 88.75 97 ARG A N 1
ATOM 738 C CA . ARG A 1 97 ? -6.282 0.398 -8.895 1.00 88.75 97 ARG A CA 1
ATOM 739 C C . ARG A 1 97 ? -6.133 1.041 -7.519 1.00 88.75 97 ARG A C 1
ATOM 741 O O . ARG A 1 97 ? -5.351 1.978 -7.381 1.00 88.75 97 ARG A O 1
ATOM 748 N N . GLN A 1 98 ? -6.830 0.522 -6.509 1.00 87.88 98 GLN A N 1
ATOM 749 C CA . GLN A 1 98 ? -6.720 0.992 -5.128 1.00 87.88 98 GLN A CA 1
ATOM 750 C C . GLN A 1 98 ? -5.320 0.735 -4.545 1.00 87.88 98 GLN A C 1
ATOM 752 O O . GLN A 1 98 ? -4.712 1.647 -3.984 1.00 87.88 98 GLN A O 1
ATOM 757 N N . VAL A 1 99 ? -4.776 -0.471 -4.733 1.00 87.38 99 VAL A N 1
ATOM 758 C CA . VAL A 1 99 ? -3.413 -0.834 -4.302 1.00 87.38 99 VAL A CA 1
ATOM 759 C C . VAL A 1 99 ? -2.366 0.055 -4.977 1.00 87.38 99 VAL A C 1
ATOM 761 O O . VAL A 1 99 ? -1.514 0.633 -4.301 1.00 87.38 99 VAL A O 1
ATOM 764 N N . LEU A 1 100 ? -2.453 0.221 -6.299 1.00 90.06 100 LEU A N 1
ATOM 765 C CA . LEU A 1 100 ? -1.528 1.058 -7.064 1.00 90.06 100 LEU A CA 1
ATOM 766 C C . LEU A 1 100 ? -1.628 2.532 -6.668 1.00 90.06 100 LEU A C 1
ATOM 768 O O . LEU A 1 100 ? -0.608 3.202 -6.544 1.00 90.06 100 LEU A O 1
ATOM 772 N N . LYS A 1 101 ? -2.837 3.045 -6.428 1.00 90.19 101 LYS A N 1
ATOM 773 C CA . LYS A 1 101 ? -3.033 4.419 -5.958 1.00 90.19 101 LYS A CA 1
ATOM 774 C C . LYS A 1 101 ? -2.354 4.644 -4.606 1.00 90.19 101 LYS A C 1
ATOM 776 O O . LYS A 1 101 ? -1.596 5.600 -4.472 1.00 90.19 101 LYS A O 1
ATOM 781 N N . ALA A 1 102 ? -2.585 3.762 -3.632 1.00 87.56 102 ALA A N 1
ATOM 782 C CA . ALA A 1 102 ? -1.962 3.855 -2.311 1.00 87.56 102 ALA A CA 1
ATOM 783 C C . ALA A 1 102 ? -0.429 3.806 -2.397 1.00 87.56 102 ALA A C 1
ATOM 785 O O . ALA A 1 102 ? 0.260 4.581 -1.738 1.00 87.56 102 ALA A O 1
ATOM 786 N N . TYR A 1 103 ? 0.099 2.943 -3.266 1.00 87.19 103 TYR A N 1
ATOM 787 C CA . TYR A 1 103 ? 1.525 2.867 -3.561 1.00 87.19 103 TYR A CA 1
ATOM 788 C C . TYR A 1 103 ? 2.081 4.171 -4.146 1.00 87.19 103 TYR A C 1
ATOM 790 O O . TYR A 1 103 ? 3.066 4.708 -3.644 1.00 87.19 103 TYR A O 1
ATOM 798 N N . TYR A 1 104 ? 1.451 4.709 -5.194 1.00 87.56 104 TYR A N 1
ATOM 799 C CA . TYR A 1 104 ? 1.952 5.905 -5.872 1.00 87.56 104 TYR A CA 1
ATOM 800 C C . TYR A 1 104 ? 1.775 7.181 -5.048 1.00 87.56 104 TYR A C 1
ATOM 802 O O . TYR A 1 104 ? 2.569 8.100 -5.209 1.00 87.56 104 TYR A O 1
ATOM 810 N N . LEU A 1 105 ? 0.838 7.228 -4.098 1.00 87.44 105 LEU A N 1
ATOM 811 C CA . LEU A 1 105 ? 0.775 8.323 -3.121 1.00 87.44 105 LEU A CA 1
ATOM 812 C C . LEU A 1 105 ? 2.068 8.450 -2.299 1.00 87.44 105 LEU A C 1
ATOM 814 O O . LEU A 1 105 ? 2.438 9.549 -1.891 1.00 87.44 105 LEU A O 1
ATOM 818 N N . LEU A 1 106 ? 2.801 7.353 -2.090 1.00 83.69 106 LEU A N 1
ATOM 819 C CA . LEU A 1 106 ? 4.087 7.401 -1.396 1.00 83.69 106 LEU A CA 1
ATOM 820 C C . LEU A 1 106 ? 5.197 8.026 -2.244 1.00 8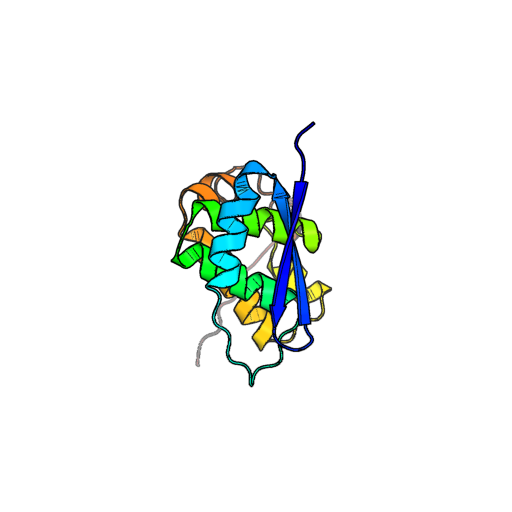3.69 106 LEU A C 1
ATOM 822 O O . LEU A 1 106 ? 6.170 8.510 -1.676 1.00 83.69 106 LEU A O 1
ATOM 826 N N . TRP A 1 107 ? 5.080 8.077 -3.574 1.00 77.62 107 TRP A N 1
ATOM 827 C CA . TRP A 1 107 ? 6.086 8.747 -4.416 1.00 77.62 107 TRP A CA 1
ATOM 828 C C . TRP A 1 107 ? 6.184 10.250 -4.129 1.00 77.62 107 TRP A C 1
ATOM 830 O O . TRP A 1 107 ? 7.261 10.853 -4.263 1.00 77.62 107 TRP A O 1
ATOM 840 N N . ASP A 1 108 ? 5.083 10.842 -3.670 1.00 79.31 108 ASP A N 1
ATOM 841 C CA . ASP A 1 108 ? 5.023 12.241 -3.257 1.00 79.31 108 ASP A CA 1
ATOM 842 C C . ASP A 1 108 ? 5.641 12.474 -1.869 1.00 79.31 108 ASP A C 1
ATOM 844 O O . ASP A 1 108 ? 5.973 13.610 -1.528 1.00 79.31 108 ASP A O 1
ATOM 848 N N . VAL A 1 109 ? 5.892 11.414 -1.092 1.00 80.12 109 VAL A N 1
ATOM 849 C CA . VAL A 1 109 ? 6.559 11.483 0.213 1.00 80.12 109 VAL A CA 1
ATOM 850 C C . VAL A 1 109 ? 8.086 11.481 0.017 1.00 80.12 109 VAL A C 1
ATOM 852 O O . VAL A 1 109 ? 8.652 10.470 -0.413 1.00 80.12 109 VAL A O 1
ATOM 855 N N . PRO A 1 110 ? 8.813 12.565 0.371 1.00 80.50 110 PRO A N 1
ATOM 856 C CA . PRO A 1 110 ? 10.253 12.674 0.103 1.00 80.50 110 PRO A CA 1
ATOM 857 C C . PRO A 1 110 ? 11.089 11.554 0.732 1.00 80.50 110 PRO A C 1
ATOM 859 O O . PRO A 1 110 ? 12.028 11.052 0.115 1.00 80.50 110 PRO A O 1
ATOM 862 N N . ALA A 1 111 ? 10.723 11.131 1.943 1.00 76.88 111 ALA A N 1
ATOM 863 C CA . ALA A 1 111 ? 11.394 10.039 2.637 1.00 76.88 111 ALA A CA 1
ATOM 864 C C . ALA A 1 111 ? 11.172 8.683 1.939 1.00 76.88 111 ALA A C 1
ATOM 866 O O . ALA A 1 111 ? 12.127 7.924 1.807 1.00 76.88 111 ALA A O 1
ATOM 867 N N . ALA A 1 112 ? 9.979 8.410 1.388 1.00 76.31 112 ALA A N 1
ATOM 868 C CA . ALA A 1 112 ? 9.755 7.202 0.583 1.00 76.31 112 ALA A CA 1
ATOM 869 C C . ALA A 1 112 ? 10.626 7.214 -0.669 1.00 76.31 112 ALA A C 1
ATOM 871 O O . ALA A 1 112 ? 11.240 6.210 -1.022 1.00 76.31 112 ALA A O 1
ATOM 872 N N . ARG A 1 113 ? 10.714 8.381 -1.319 1.00 75.94 113 ARG A N 1
ATOM 873 C CA . ARG A 1 113 ? 11.551 8.560 -2.500 1.00 75.94 113 ARG A CA 1
ATOM 874 C C . ARG A 1 113 ? 13.002 8.260 -2.199 1.00 75.94 113 ARG A C 1
ATOM 876 O O . ARG A 1 113 ? 13.611 7.507 -2.940 1.00 75.94 113 ARG A O 1
ATOM 883 N N . HIS A 1 114 ? 13.536 8.776 -1.101 1.00 76.19 114 HIS A N 1
ATOM 884 C CA . HIS A 1 114 ? 14.910 8.484 -0.716 1.00 76.19 114 HIS A CA 1
ATOM 885 C C . HIS A 1 114 ? 15.126 7.002 -0.366 1.00 76.19 114 HIS A C 1
ATOM 887 O O . HIS A 1 114 ? 16.104 6.411 -0.814 1.00 76.19 114 HIS A O 1
ATOM 893 N N . CYS A 1 115 ? 14.208 6.393 0.390 1.00 73.38 115 CYS A N 1
ATOM 894 C CA . CYS A 1 115 ? 14.358 5.021 0.878 1.00 73.38 115 CYS A CA 1
ATOM 895 C C . CYS A 1 115 ? 14.137 3.944 -0.193 1.00 73.38 115 CYS A C 1
ATOM 897 O O . CYS A 1 115 ? 14.804 2.914 -0.148 1.00 73.38 115 CYS A O 1
ATOM 899 N N . TYR A 1 116 ? 13.210 4.158 -1.130 1.00 73.81 116 TYR A N 1
ATOM 900 C CA . TYR A 1 116 ? 12.740 3.106 -2.040 1.00 73.81 116 TYR A CA 1
ATOM 901 C C . TYR A 1 116 ? 12.938 3.426 -3.522 1.00 73.81 116 TYR A C 1
ATOM 903 O O . TYR A 1 116 ? 13.118 2.506 -4.315 1.00 73.81 116 TYR A O 1
ATOM 911 N N . PHE A 1 117 ? 12.916 4.704 -3.910 1.00 68.81 117 PHE A N 1
ATOM 912 C CA . PHE A 1 117 ? 12.819 5.102 -5.326 1.00 68.81 117 PHE A CA 1
ATOM 913 C C . PHE A 1 117 ? 14.036 5.877 -5.851 1.00 68.81 117 PHE A C 1
ATOM 915 O O . PHE A 1 117 ? 14.152 6.100 -7.050 1.00 68.81 117 PHE A O 1
ATOM 922 N N . GLY A 1 118 ? 14.930 6.312 -4.965 1.00 58.06 118 GLY A N 1
ATOM 923 C CA . GLY A 1 118 ? 16.036 7.223 -5.260 1.00 58.06 118 GLY A CA 1
ATOM 924 C C . GLY A 1 118 ? 17.417 6.599 -5.104 1.00 58.06 118 GLY A C 1
ATOM 925 O O . GLY A 1 118 ? 18.405 7.324 -5.156 1.00 58.06 118 GLY A O 1
ATOM 926 N N . SER A 1 119 ? 17.502 5.286 -4.883 1.00 54.03 119 SER A N 1
ATOM 927 C CA . SER A 1 119 ? 18.787 4.588 -4.877 1.00 54.03 119 SER A CA 1
ATOM 928 C C . SER A 1 119 ? 19.079 4.022 -6.268 1.00 54.03 119 SER A C 1
ATOM 930 O O . SER A 1 119 ? 18.226 3.352 -6.847 1.00 54.03 119 SER A O 1
ATOM 932 N N . ASP A 1 120 ? 20.313 4.188 -6.751 1.00 52.88 120 ASP A N 1
ATOM 933 C CA . ASP A 1 120 ? 20.877 3.478 -7.921 1.00 52.88 120 ASP A CA 1
ATOM 934 C C . ASP A 1 120 ? 20.851 1.933 -7.767 1.00 52.88 120 ASP A C 1
ATOM 936 O O . ASP A 1 120 ? 21.345 1.197 -8.617 1.00 52.88 120 ASP A O 1
ATOM 940 N N . SER A 1 121 ? 20.297 1.425 -6.659 1.00 50.75 121 SER A N 1
ATOM 941 C CA . SER A 1 121 ? 20.177 0.015 -6.297 1.00 50.75 121 SER A CA 1
ATOM 942 C C . SER A 1 121 ? 18.816 -0.600 -6.645 1.00 50.75 121 SER A C 1
ATOM 944 O O . SER A 1 121 ? 18.635 -1.799 -6.410 1.00 50.75 121 SER A O 1
ATOM 946 N N . ALA A 1 122 ? 17.851 0.162 -7.170 1.00 59.75 122 ALA A N 1
ATOM 947 C CA . ALA A 1 122 ? 16.644 -0.441 -7.726 1.00 59.75 122 ALA A CA 1
ATOM 948 C C . ALA A 1 122 ? 17.053 -1.260 -8.957 1.00 59.75 122 ALA A C 1
ATOM 950 O O . ALA A 1 122 ? 17.395 -0.703 -10.000 1.00 59.75 122 ALA A O 1
ATOM 951 N N . ALA A 1 123 ? 17.090 -2.587 -8.810 1.00 63.75 123 ALA A N 1
ATOM 952 C CA . ALA A 1 123 ? 17.390 -3.478 -9.917 1.00 63.75 123 ALA A CA 1
ATOM 953 C C . ALA A 1 123 ? 16.420 -3.163 -11.058 1.00 63.75 123 ALA A C 1
ATOM 955 O O . ALA A 1 123 ? 15.203 -3.171 -10.865 1.00 63.75 123 ALA A O 1
ATOM 956 N N . LEU A 1 124 ? 16.964 -2.840 -12.232 1.00 68.94 124 LEU A N 1
ATOM 957 C CA . LEU A 1 124 ? 16.143 -2.613 -13.412 1.00 68.94 124 LEU A CA 1
ATOM 958 C C . LEU A 1 124 ? 15.277 -3.856 -13.658 1.00 68.94 124 LEU A C 1
ATOM 960 O O . LEU A 1 124 ? 15.773 -4.978 -13.488 1.00 68.94 124 LEU A O 1
ATOM 964 N N . PRO A 1 125 ? 14.011 -3.688 -14.090 1.00 73.12 125 PRO A N 1
ATOM 965 C CA . PRO A 1 125 ? 13.191 -4.820 -14.487 1.00 73.12 125 PRO A CA 1
ATOM 966 C C . PRO A 1 125 ? 13.965 -5.700 -15.468 1.00 73.12 125 PRO A C 1
ATOM 968 O O . PRO A 1 125 ? 14.659 -5.180 -16.340 1.00 73.12 125 PRO A O 1
ATOM 971 N N . ALA A 1 126 ? 13.829 -7.024 -15.354 1.00 77.00 126 ALA A N 1
ATOM 972 C CA . ALA A 1 126 ? 14.635 -7.983 -16.120 1.00 77.00 126 ALA A CA 1
ATOM 973 C C . ALA A 1 126 ? 14.610 -7.746 -17.643 1.00 77.00 126 ALA A C 1
ATOM 975 O O . ALA A 1 126 ? 15.564 -8.093 -18.331 1.00 77.00 126 ALA A O 1
ATOM 976 N N . LEU A 1 127 ? 13.552 -7.115 -18.165 1.00 77.06 127 LEU A N 1
ATOM 977 C CA . LEU A 1 127 ? 13.444 -6.686 -19.562 1.00 77.06 127 LEU A CA 1
ATOM 978 C C . LEU A 1 127 ? 14.548 -5.698 -19.991 1.00 77.06 127 LEU A C 1
ATOM 980 O O . LEU A 1 127 ? 14.955 -5.710 -21.147 1.00 77.06 127 LEU A O 1
ATOM 984 N N . PHE A 1 128 ? 15.024 -4.860 -19.072 1.00 77.38 128 PHE A N 1
ATOM 985 C CA . PHE A 1 128 ? 16.039 -3.828 -19.296 1.00 77.38 128 PHE A CA 1
ATOM 986 C C . PHE A 1 128 ? 17.434 -4.225 -18.788 1.00 77.38 128 PHE A C 1
ATOM 988 O O . PHE A 1 128 ? 18.362 -3.429 -18.885 1.00 77.38 128 PHE A O 1
ATOM 995 N N . ALA A 1 129 ? 17.585 -5.425 -18.218 1.00 72.00 129 ALA A N 1
ATOM 996 C CA . ALA A 1 129 ? 18.836 -5.884 -17.619 1.00 72.00 129 ALA A CA 1
ATOM 997 C C . ALA A 1 129 ? 19.873 -6.476 -18.609 1.00 72.00 129 ALA A C 1
ATOM 999 O O . ALA A 1 129 ? 21.062 -6.273 -18.374 1.00 72.00 129 ALA A O 1
ATOM 1000 N N . PRO A 1 130 ? 19.508 -7.229 -19.670 1.00 75.81 130 PRO A N 1
ATOM 1001 C CA . PRO A 1 130 ? 20.496 -7.839 -20.563 1.00 75.81 130 PRO A CA 1
ATOM 1002 C C . PRO A 1 130 ? 20.861 -6.955 -21.767 1.00 75.81 130 PRO A C 1
ATOM 1004 O O . PRO A 1 130 ? 19.982 -6.428 -22.446 1.00 75.81 130 PRO A O 1
ATOM 1007 N N . ASP A 1 131 ? 22.147 -6.952 -22.135 1.00 70.06 131 ASP A N 1
ATOM 1008 C CA . ASP A 1 131 ? 22.710 -6.254 -23.313 1.00 70.06 131 ASP A CA 1
ATOM 1009 C C . ASP A 1 131 ? 22.139 -6.723 -24.671 1.00 70.06 131 ASP A C 1
ATOM 1011 O O . ASP A 1 131 ? 22.394 -6.119 -25.712 1.00 70.06 131 ASP A O 1
ATOM 1015 N N . ASN A 1 132 ? 21.356 -7.807 -24.670 1.00 75.31 132 ASN A N 1
ATOM 1016 C CA . ASN A 1 132 ? 20.856 -8.478 -25.873 1.00 75.31 132 ASN A CA 1
ATOM 1017 C C . ASN A 1 132 ? 19.361 -8.226 -26.136 1.00 75.31 132 ASN A C 1
ATOM 1019 O O . ASN A 1 132 ? 18.809 -8.774 -27.092 1.00 75.31 132 ASN A O 1
ATOM 1023 N N . ALA A 1 133 ? 18.683 -7.452 -25.284 1.00 78.88 133 ALA A N 1
ATOM 1024 C CA . ALA A 1 133 ? 17.290 -7.076 -25.489 1.00 78.88 133 ALA A CA 1
ATOM 1025 C C . ALA A 1 133 ? 17.206 -5.711 -26.188 1.00 78.88 133 ALA A C 1
ATOM 1027 O O . ALA A 1 133 ? 17.648 -4.694 -25.661 1.00 78.88 133 ALA A O 1
ATOM 1028 N N . HIS A 1 134 ? 16.595 -5.674 -27.373 1.00 80.75 134 HIS A N 1
ATOM 1029 C CA . HIS A 1 134 ? 16.275 -4.422 -28.057 1.00 80.75 134 HIS A CA 1
ATOM 1030 C C . HIS A 1 134 ? 14.820 -4.047 -27.781 1.00 80.75 134 HIS A C 1
ATOM 1032 O O . HIS A 1 134 ? 13.898 -4.704 -28.263 1.00 80.75 134 HIS A O 1
ATOM 1038 N N . VAL A 1 135 ? 14.615 -2.983 -27.004 1.00 84.25 135 VAL A N 1
ATOM 1039 C CA . VAL A 1 135 ? 13.284 -2.443 -26.712 1.00 84.25 135 VAL A CA 1
ATOM 1040 C C . VAL A 1 135 ? 12.980 -1.314 -27.694 1.00 84.25 135 VAL A C 1
ATOM 1042 O O . VAL A 1 135 ? 13.738 -0.352 -27.796 1.00 84.25 135 VAL A O 1
ATOM 1045 N N . ALA A 1 136 ? 11.857 -1.417 -28.402 1.00 88.25 136 ALA A N 1
ATOM 1046 C CA . ALA A 1 136 ? 11.326 -0.352 -29.244 1.00 88.25 136 ALA A CA 1
ATOM 1047 C C . ALA A 1 136 ? 9.941 0.060 -28.731 1.00 88.25 136 ALA A C 1
ATOM 1049 O O . ALA A 1 136 ? 9.084 -0.791 -28.493 1.00 88.25 136 ALA A O 1
ATOM 1050 N N . ALA A 1 137 ? 9.719 1.364 -28.566 1.00 90.69 137 ALA A N 1
ATOM 1051 C CA . ALA A 1 137 ? 8.415 1.913 -28.218 1.00 90.69 137 ALA A CA 1
ATOM 1052 C C . ALA A 1 137 ? 7.633 2.242 -29.495 1.00 90.69 137 ALA A C 1
ATOM 1054 O O . ALA A 1 137 ? 8.150 2.906 -30.393 1.00 90.69 137 ALA A O 1
ATOM 1055 N N . MET A 1 138 ? 6.381 1.796 -29.566 1.00 92.12 138 MET A N 1
ATOM 1056 C CA . MET A 1 138 ? 5.455 2.157 -30.636 1.00 92.12 138 MET A CA 1
ATOM 1057 C C . MET A 1 138 ? 4.299 2.951 -30.041 1.00 92.12 138 MET A C 1
ATOM 1059 O O . MET A 1 138 ? 3.694 2.527 -29.058 1.00 92.12 138 MET A O 1
ATOM 1063 N N . PHE A 1 139 ? 3.982 4.086 -30.655 1.00 91.50 139 PHE A N 1
ATOM 1064 C CA . PHE A 1 139 ? 2.880 4.947 -30.242 1.00 91.50 139 PHE A CA 1
ATOM 1065 C C . PHE A 1 139 ? 1.801 4.901 -31.320 1.00 91.50 139 PHE A C 1
ATOM 1067 O O . PHE A 1 139 ? 2.059 5.237 -32.475 1.00 91.50 139 PHE A O 1
ATOM 1074 N N . GLY A 1 140 ? 0.605 4.442 -30.955 1.00 91.50 140 GLY A N 1
ATOM 1075 C CA . GLY A 1 140 ? -0.552 4.486 -31.845 1.00 91.50 140 GLY A CA 1
ATOM 1076 C C . GLY A 1 140 ? -1.040 5.921 -32.055 1.00 91.50 140 GLY A C 1
ATOM 1077 O O . GLY A 1 140 ? -0.886 6.770 -31.178 1.00 91.50 140 GLY A O 1
ATOM 1078 N N . GLY A 1 141 ? -1.654 6.180 -33.207 1.00 90.50 141 GLY A N 1
ATOM 1079 C CA . GLY A 1 141 ? -2.334 7.433 -33.523 1.00 90.50 141 GLY A CA 1
ATOM 1080 C C . GLY A 1 141 ? -3.708 7.152 -34.120 1.00 90.50 141 GLY A C 1
ATOM 1081 O O . GLY A 1 141 ? -3.940 6.077 -34.676 1.00 90.50 141 GLY A O 1
ATOM 1082 N N . GLN A 1 142 ? -4.623 8.107 -33.983 1.00 79.31 142 GLN A N 1
ATOM 1083 C CA . GLN A 1 142 ? -5.882 8.073 -34.720 1.00 79.31 142 GLN A CA 1
ATOM 1084 C C . GLN A 1 142 ? -5.578 8.464 -36.182 1.00 79.31 142 GLN A C 1
ATOM 1086 O O . GLN A 1 142 ? -4.868 9.455 -36.369 1.00 79.31 142 GLN A O 1
ATOM 1091 N N . PRO A 1 143 ? -6.005 7.676 -37.187 1.00 66.62 143 PRO A N 1
ATOM 1092 C CA . PRO A 1 143 ? -5.728 7.968 -38.594 1.00 66.62 143 PRO A CA 1
ATOM 1093 C C . PRO A 1 143 ? -6.404 9.254 -39.080 1.00 66.62 143 PRO A C 1
ATOM 1095 O O . PRO A 1 143 ? -7.482 9.600 -38.540 1.00 66.62 143 PRO A O 1
#

Mean predicted aligned error: 6.8 Å

Nearest PDB structures (foldseek):
  2rld-assembly1_A  TM=3.000E-01  e=3.257E+00  Bacteroides thetaiotaomicron VPI-5482
  7uwb-assembly1_m  TM=2.312E-01  e=6.321E+00  Citrus x limon